Protein AF-A0A512B523-F1 (afdb_monomer)

Secondary structure (DSSP, 8-state):
---SSTTSHHHHHGGG----------EESS--EEETTTTEEEEEEE--TT--TT-EEEEEEEEEEE-TT-PPPPPPEEEEEEEEEPEE-SSTTEEEEEEE-----PPPSSTT-EEEEEEEEEEETTSS-EEEPBSS--

Sequence (138 aa):
MKTKILSLATLLITLLSVVNVSAQNIHFVGTPCYDAATNTVSGKVAGLGNNASGLTITITGQYGCDNPAGNKPPAWQNFTINNIPLANSGKSGQYTFSATLGSLQRPCPNSNWEVVFRSFVAKVATTNLSSPVSMTCP

Solvent-accessible surface area (backbone atoms only — not comparable to full-atom values): 8320 Å² total; per-residue (Å²): 143,87,84,83,77,78,73,64,64,69,66,61,64,71,71,68,72,74,73,80,75,72,82,56,64,64,42,66,60,70,72,27,27,33,40,81,93,75,38,29,39,34,39,36,39,30,34,47,47,96,60,61,85,93,49,25,35,31,40,37,30,32,40,36,37,47,43,92,84,70,57,88,54,67,80,70,41,78,51,74,49,69,75,35,57,63,40,80,65,88,46,92,26,30,28,30,38,65,44,67,61,68,89,82,72,70,84,46,98,48,90,81,34,46,82,42,76,44,78,36,34,41,28,41,53,101,55,90,52,65,44,58,42,33,80,68,65,134

Nearest PDB structures (foldseek):
  7f1w-assembly1_A  TM=3.406E-01  e=1.800E-01  Bos taurus
  8jrv-assembly1_A  TM=2.946E-01  e=3.500E-01  Homo sapiens
  5mhm-assembly2_B  TM=2.695E-01  e=3.133E-01  Homo sapiens
  4kty-assembly2_B  TM=2.702E-01  e=3.911E-01  Homo sapiens
  5mhn-assembly1_A  TM=2.759E-01  e=7.196E-01  Homo sapiens

Radius of gyration: 24.03 Å; Cα contacts (8 Å, |Δi|>4): 248; chains: 1; bounding box: 41×33×94 Å

pLDDT: mean 80.55, std 15.18, range [45.38, 96.38]

Mean predicted aligned error: 10.22 Å

Foldseek 3Di:
DPDDPPPPVVVVVVVPPPPPPLVQPKAWPDAWAQDPVQQKTKGKIFSQAQDPPPKFKKKKWWKFKDAPVPPDTPDIDIDIDPRFDWDDPVDGRMTMTMDHPPCPDDPGPDPNIDMDIGDIKMDIPPDPYIHHYDHDDD

Organism: NCBI:txid670289

Structure (mmCIF, N/CA/C/O backbone):
data_AF-A0A512B523-F1
#
_entry.id   AF-A0A512B523-F1
#
loop_
_atom_site.group_PDB
_atom_site.id
_atom_site.type_symbol
_atom_site.label_atom_id
_atom_site.label_alt_id
_atom_site.label_comp_id
_atom_site.label_asym_id
_atom_site.label_entity_id
_atom_site.label_seq_id
_atom_site.pdbx_PDB_ins_code
_atom_site.Cartn_x
_atom_site.Cartn_y
_atom_site.Cartn_z
_atom_site.occupancy
_atom_site.B_iso_or_equiv
_atom_site.auth_seq_id
_atom_site.auth_comp_id
_atom_site.auth_asym_id
_atom_site.auth_atom_id
_atom_site.pdbx_PDB_model_num
ATOM 1 N N . MET A 1 1 ? -12.980 18.566 70.106 1.00 45.38 1 MET A N 1
ATOM 2 C CA . MET A 1 1 ? -12.504 17.480 69.219 1.00 45.38 1 MET A CA 1
ATOM 3 C C . MET A 1 1 ? -13.484 17.302 68.055 1.00 45.38 1 MET A C 1
ATOM 5 O O . MET A 1 1 ? -14.395 16.499 68.162 1.00 45.38 1 MET A O 1
ATOM 9 N N . LYS A 1 2 ? -13.391 18.104 66.984 1.00 49.25 2 LYS A N 1
ATOM 10 C CA . LYS A 1 2 ? -14.332 18.063 65.842 1.00 49.25 2 LYS A CA 1
ATOM 11 C C . LYS A 1 2 ? -13.639 18.553 64.561 1.00 49.25 2 LYS A C 1
ATOM 13 O O . LYS A 1 2 ? -13.930 19.650 64.116 1.00 49.25 2 LYS A O 1
ATOM 18 N N . THR A 1 3 ? -12.685 17.800 64.003 1.00 51.59 3 THR A N 1
ATOM 19 C CA . THR A 1 3 ? -12.044 18.221 62.729 1.00 51.59 3 THR A CA 1
ATOM 20 C C . THR A 1 3 ? -11.295 17.131 61.947 1.00 51.59 3 THR A C 1
ATOM 22 O O . THR A 1 3 ? -10.486 17.459 61.091 1.00 51.59 3 THR A O 1
ATOM 25 N N . LYS A 1 4 ? -11.525 15.829 62.185 1.00 50.75 4 LYS A N 1
ATOM 26 C CA . LYS A 1 4 ? -10.709 14.767 61.545 1.00 50.75 4 LYS A CA 1
ATOM 27 C C . LYS A 1 4 ? -11.408 13.889 60.496 1.00 50.75 4 LYS A C 1
ATOM 29 O O . LYS A 1 4 ? -10.769 12.994 59.965 1.00 50.75 4 LYS A O 1
ATOM 34 N N . ILE A 1 5 ? -12.674 14.141 60.154 1.00 54.91 5 ILE A N 1
ATOM 35 C CA . ILE A 1 5 ? -13.450 13.238 59.272 1.00 54.91 5 ILE A CA 1
ATOM 36 C C . ILE A 1 5 ? -13.532 13.739 57.814 1.00 54.91 5 ILE A C 1
ATOM 38 O O . ILE A 1 5 ? -13.938 12.997 56.929 1.00 54.91 5 ILE A O 1
ATOM 42 N N . LEU A 1 6 ? -13.076 14.960 57.507 1.00 50.03 6 LEU A N 1
ATOM 43 C CA . LEU A 1 6 ? -13.208 15.511 56.148 1.00 50.03 6 LEU A CA 1
ATOM 44 C C . LEU A 1 6 ? -12.112 15.080 55.154 1.00 50.03 6 LEU A C 1
ATOM 46 O O . LEU A 1 6 ? -12.262 15.313 53.962 1.00 50.03 6 LEU A O 1
ATOM 50 N N . SER A 1 7 ? -11.022 14.452 55.610 1.00 53.22 7 SER A N 1
ATOM 51 C CA . SER A 1 7 ? -9.846 14.190 54.759 1.00 53.22 7 SER A CA 1
ATOM 52 C C . SER A 1 7 ? -9.849 12.826 54.057 1.00 53.22 7 SER A C 1
ATOM 54 O O . SER A 1 7 ? -8.957 12.566 53.254 1.00 53.22 7 SER A O 1
ATOM 56 N N . LEU A 1 8 ? -10.811 11.945 54.357 1.00 52.31 8 LEU A N 1
ATOM 57 C CA . LEU A 1 8 ? -10.850 10.589 53.793 1.00 52.31 8 LEU A CA 1
ATOM 58 C C . LEU A 1 8 ? -11.725 10.490 52.529 1.00 52.31 8 LEU A C 1
ATOM 60 O O . LEU A 1 8 ? -11.508 9.614 51.699 1.00 52.31 8 LEU A O 1
ATOM 64 N N . ALA A 1 9 ? -12.674 11.415 52.343 1.00 54.00 9 ALA A N 1
ATOM 65 C CA . ALA A 1 9 ? -13.586 11.413 51.195 1.00 54.00 9 ALA A CA 1
ATOM 66 C C . ALA A 1 9 ? -12.921 11.897 49.891 1.00 54.00 9 ALA A C 1
ATOM 68 O O . ALA A 1 9 ? -13.265 11.430 48.809 1.00 54.00 9 ALA A O 1
ATOM 69 N N . THR A 1 10 ? -11.930 12.788 49.976 1.00 53.72 10 THR A N 1
ATOM 70 C CA . THR A 1 10 ? -11.213 13.331 48.809 1.00 53.72 10 THR A CA 1
ATOM 71 C C . THR A 1 10 ? -10.210 12.355 48.196 1.00 53.72 10 THR A C 1
ATOM 73 O O . THR A 1 10 ? -9.910 12.474 47.012 1.00 53.72 10 THR A O 1
ATOM 76 N N . LEU A 1 11 ? -9.725 11.367 48.955 1.00 51.59 11 LEU A N 1
ATOM 77 C CA . LEU A 1 11 ? -8.770 10.375 48.451 1.00 51.59 11 LEU A CA 1
ATOM 78 C C . LEU A 1 11 ? -9.451 9.248 47.652 1.00 51.59 11 LEU A C 1
ATOM 80 O O . LEU A 1 11 ? -8.798 8.584 46.859 1.00 51.59 11 LEU A O 1
ATOM 84 N N . LEU A 1 12 ? -10.761 9.041 47.826 1.00 52.97 12 LEU A N 1
ATOM 85 C CA . LEU A 1 12 ? -11.498 7.967 47.150 1.00 52.97 12 LEU A CA 1
ATOM 86 C C . LEU A 1 12 ? -11.972 8.362 45.738 1.00 52.97 12 LEU A C 1
ATOM 88 O O . LEU A 1 12 ? -12.182 7.498 44.892 1.00 52.97 12 LEU A O 1
ATOM 92 N N . ILE A 1 13 ? -12.095 9.664 45.456 1.00 55.88 13 ILE A N 1
ATOM 93 C CA . ILE A 1 13 ? -12.582 10.183 44.164 1.00 55.88 13 ILE A CA 1
ATOM 94 C C . ILE A 1 13 ? -11.485 10.149 43.083 1.00 55.88 13 ILE A C 1
ATOM 96 O O . ILE A 1 13 ? -11.789 10.043 41.897 1.00 55.88 13 ILE A O 1
ATOM 100 N N . THR A 1 14 ? -10.204 10.151 43.462 1.00 54.97 14 THR A N 1
ATOM 101 C CA . THR A 1 14 ? -9.079 10.079 42.513 1.00 54.97 14 THR A CA 1
ATOM 102 C C . THR A 1 14 ? -8.757 8.663 42.024 1.00 54.97 14 THR A C 1
ATOM 104 O O . THR A 1 14 ? -7.993 8.533 41.073 1.00 54.97 14 THR A O 1
ATOM 107 N N . LEU A 1 15 ? -9.352 7.609 42.605 1.00 53.66 15 LEU A N 1
ATOM 108 C CA . LEU A 1 15 ? -9.163 6.218 42.155 1.00 53.66 15 LEU A CA 1
ATOM 109 C C . LEU A 1 15 ? -10.141 5.764 41.054 1.00 53.66 15 LEU A C 1
ATOM 111 O O . LEU A 1 15 ? -9.973 4.671 40.519 1.00 53.66 15 LEU A O 1
ATOM 115 N N . LEU A 1 16 ? -11.139 6.578 40.686 1.00 53.91 16 LEU A N 1
ATOM 116 C CA . LEU A 1 16 ? -12.096 6.253 39.615 1.00 53.91 16 LEU A CA 1
ATOM 117 C C . LEU A 1 16 ? -11.757 6.880 38.257 1.00 53.91 16 LEU A C 1
ATOM 119 O O . LEU A 1 16 ? -12.578 6.847 37.340 1.00 53.91 16 LEU A O 1
ATOM 123 N N . SER A 1 17 ? -10.539 7.388 38.067 1.00 51.94 17 SER A N 1
ATOM 124 C CA . SER A 1 17 ? -10.001 7.586 36.721 1.00 51.94 17 SER A CA 1
ATOM 125 C C . SER A 1 17 ? -9.686 6.217 36.116 1.00 51.94 17 SER A C 1
ATOM 127 O O . SER A 1 17 ? -8.540 5.779 36.043 1.00 51.94 17 SER A O 1
ATOM 129 N N . VAL A 1 18 ? -10.746 5.522 35.689 1.00 54.06 18 VAL A N 1
ATOM 130 C CA . VAL A 1 18 ? -10.671 4.340 34.834 1.00 54.06 18 VAL A CA 1
ATOM 131 C C . VAL A 1 18 ? -10.012 4.806 33.543 1.00 54.06 18 VAL A C 1
ATOM 133 O O . VAL A 1 18 ? -10.656 5.288 32.609 1.00 54.06 18 VAL A O 1
ATOM 136 N N . VAL A 1 19 ? -8.685 4.745 33.515 1.00 53.34 19 VAL A N 1
ATOM 137 C CA . VAL A 1 19 ? -7.937 4.807 32.276 1.00 53.34 19 VAL A CA 1
ATOM 138 C C . VAL A 1 19 ? -8.416 3.597 31.491 1.00 53.34 19 VAL A C 1
ATOM 140 O O . VAL A 1 19 ? -8.076 2.459 31.799 1.00 53.34 19 VAL A O 1
ATOM 143 N N . ASN A 1 20 ? -9.292 3.830 30.515 1.00 46.75 20 ASN A N 1
ATOM 144 C CA . ASN A 1 20 ? -9.636 2.834 29.514 1.00 46.75 20 ASN A CA 1
ATOM 145 C C . ASN A 1 20 ? -8.383 2.615 28.661 1.00 46.75 20 ASN A C 1
ATOM 147 O O . ASN A 1 20 ? -8.301 3.064 27.518 1.00 46.75 20 ASN A O 1
ATOM 151 N N . VAL A 1 21 ? -7.376 1.953 29.237 1.00 49.59 21 VAL A N 1
ATOM 152 C CA . VAL A 1 21 ? -6.243 1.393 28.513 1.00 49.59 21 VAL A CA 1
ATOM 153 C C . VAL A 1 21 ? -6.821 0.214 27.754 1.00 49.59 21 VAL A C 1
ATOM 155 O O . VAL A 1 21 ? -6.769 -0.939 28.171 1.00 49.59 21 VAL A O 1
ATOM 158 N N . SER A 1 22 ? -7.466 0.534 26.639 1.00 57.38 22 SER A N 1
A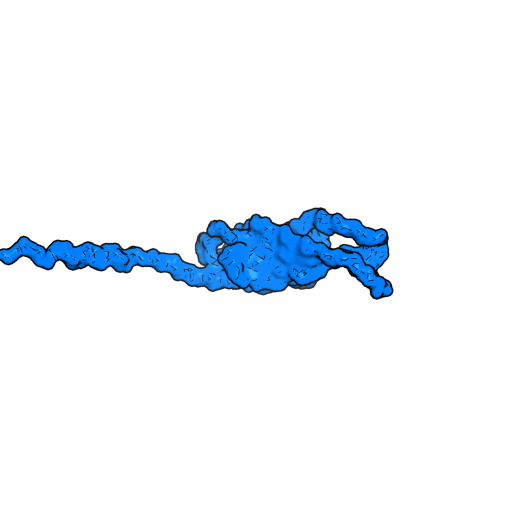TOM 159 C CA . SER A 1 22 ? -7.794 -0.451 25.630 1.00 57.38 22 SER A CA 1
ATOM 160 C C . SER A 1 22 ? -6.447 -0.905 25.090 1.00 57.38 22 SER A C 1
ATOM 162 O O . SER A 1 22 ? -5.835 -0.195 24.294 1.00 57.38 22 SER A O 1
ATOM 164 N N . ALA A 1 23 ? -5.937 -2.037 25.571 1.00 54.31 23 ALA A N 1
ATOM 165 C CA . ALA A 1 23 ? -4.790 -2.690 24.962 1.00 54.31 23 ALA A CA 1
ATOM 166 C C . ALA A 1 23 ? -5.234 -3.183 23.576 1.00 54.31 23 ALA A C 1
ATOM 168 O O . ALA A 1 23 ? -5.678 -4.317 23.406 1.00 54.31 23 ALA A O 1
ATOM 169 N N . GLN A 1 24 ? -5.216 -2.278 22.596 1.00 71.38 24 GLN A N 1
ATOM 170 C CA . GLN A 1 24 ? -5.499 -2.586 21.204 1.00 71.38 24 GLN A CA 1
ATOM 171 C C . GLN A 1 24 ? -4.382 -3.513 20.716 1.00 71.38 24 GLN A C 1
ATOM 173 O O . GLN A 1 24 ? -3.246 -3.082 20.528 1.00 71.38 24 GLN A O 1
ATOM 178 N N . ASN A 1 25 ? -4.680 -4.804 20.559 1.00 86.50 25 ASN A N 1
ATOM 179 C CA . ASN A 1 25 ? -3.752 -5.766 19.962 1.00 86.50 25 ASN A CA 1
ATOM 180 C C . ASN A 1 25 ? -3.820 -5.643 18.435 1.00 86.50 25 ASN A C 1
ATOM 182 O O . ASN A 1 25 ? -4.349 -6.519 17.743 1.00 86.50 25 ASN A O 1
ATOM 186 N N . ILE A 1 26 ? -3.375 -4.489 17.936 1.00 90.31 26 ILE A N 1
ATOM 187 C CA . ILE A 1 26 ? -3.442 -4.153 16.519 1.00 90.31 26 ILE A CA 1
ATOM 188 C C . ILE A 1 26 ? -2.532 -5.113 15.750 1.00 90.31 26 ILE A C 1
ATOM 190 O O . ILE A 1 26 ? -1.347 -5.234 16.058 1.00 90.31 26 ILE A O 1
ATOM 194 N N . HIS A 1 27 ? -3.074 -5.771 14.732 1.00 93.31 27 HIS A N 1
ATOM 195 C CA . HIS A 1 27 ? -2.316 -6.646 13.840 1.00 93.31 27 HIS A CA 1
ATOM 196 C C . HIS A 1 27 ? -2.920 -6.649 12.435 1.00 93.31 27 HIS A C 1
ATOM 198 O O . HIS A 1 27 ? -4.108 -6.384 12.247 1.00 93.31 27 HIS A O 1
ATOM 204 N N . PHE A 1 28 ? -2.102 -6.970 11.434 1.00 94.88 28 PHE A N 1
ATOM 205 C CA . PHE A 1 28 ? -2.601 -7.233 10.088 1.00 94.88 28 PHE A CA 1
ATOM 206 C C . PHE A 1 28 ? -3.288 -8.602 10.042 1.00 94.88 28 PHE A C 1
ATOM 208 O O . PHE A 1 28 ? -2.780 -9.582 10.588 1.00 94.88 28 PHE A O 1
ATOM 215 N N . VAL A 1 29 ? -4.447 -8.673 9.388 1.00 94.56 29 VAL A N 1
ATOM 216 C CA . VAL A 1 29 ? -5.135 -9.939 9.118 1.00 94.56 29 VAL A CA 1
ATOM 217 C C . VAL A 1 29 ? -4.650 -10.450 7.771 1.00 94.56 29 VAL A C 1
ATOM 219 O O . VAL A 1 29 ? -5.098 -9.980 6.725 1.00 94.56 29 VAL A O 1
ATOM 222 N N . GLY A 1 30 ? -3.726 -11.407 7.818 1.00 93.94 30 GLY A N 1
ATOM 223 C CA . GLY A 1 30 ? -3.004 -11.869 6.637 1.00 93.94 30 GLY A CA 1
ATOM 224 C C . GLY A 1 30 ? -2.001 -10.834 6.121 1.00 93.94 30 GLY A C 1
ATOM 225 O O . GLY A 1 30 ? -1.690 -9.843 6.787 1.00 93.94 30 GLY A O 1
ATOM 226 N N . THR A 1 31 ? -1.491 -11.083 4.920 1.00 95.25 31 THR A N 1
ATOM 227 C CA . THR A 1 31 ? -0.530 -10.203 4.252 1.00 95.25 31 THR A CA 1
ATOM 228 C C . THR A 1 31 ? -1.288 -9.241 3.333 1.00 95.25 31 THR A C 1
ATOM 230 O O . THR A 1 31 ? -2.064 -9.712 2.500 1.00 95.25 31 THR A O 1
ATOM 233 N N . PRO A 1 32 ? -1.101 -7.913 3.457 1.00 96.38 32 PRO A N 1
ATOM 234 C CA . PRO A 1 32 ? -1.582 -6.958 2.463 1.00 96.38 32 PRO A CA 1
ATOM 235 C C . PRO A 1 32 ? -1.150 -7.355 1.054 1.00 96.38 32 PRO A C 1
ATOM 237 O O . PRO A 1 32 ? -0.076 -7.932 0.882 1.00 96.38 32 PRO A O 1
ATOM 240 N N . CYS A 1 33 ? -1.945 -7.018 0.048 1.00 95.19 33 CYS A N 1
ATOM 241 C CA . CYS A 1 33 ? -1.674 -7.413 -1.320 1.00 95.19 33 CYS A CA 1
ATOM 242 C C . CYS A 1 33 ? -1.631 -6.245 -2.296 1.00 95.19 33 CYS A C 1
ATOM 244 O O . CYS A 1 33 ? -2.447 -5.332 -2.196 1.00 95.19 33 CYS A O 1
ATOM 246 N N . TYR A 1 34 ? -0.697 -6.312 -3.242 1.00 93.06 34 TYR A N 1
ATOM 247 C CA . TYR A 1 34 ? -0.639 -5.485 -4.434 1.00 93.06 34 TYR A CA 1
ATOM 248 C C . TYR A 1 34 ? -1.226 -6.237 -5.634 1.00 93.06 34 TYR A C 1
ATOM 250 O O . TYR A 1 34 ? -0.708 -7.278 -6.034 1.00 93.06 34 TYR A O 1
ATOM 258 N N . ASP A 1 35 ? -2.285 -5.683 -6.215 1.00 91.31 35 ASP A N 1
ATOM 259 C CA . ASP A 1 35 ? -2.894 -6.143 -7.457 1.00 91.31 35 ASP A CA 1
ATOM 260 C C . ASP A 1 35 ? -2.389 -5.288 -8.628 1.00 91.31 35 ASP A C 1
ATOM 262 O O . ASP A 1 35 ? -2.726 -4.107 -8.755 1.00 91.31 35 ASP A O 1
ATOM 266 N N . ALA A 1 36 ? -1.587 -5.904 -9.499 1.00 85.19 36 ALA A N 1
ATOM 267 C CA . ALA A 1 36 ? -1.015 -5.259 -10.676 1.00 85.19 36 ALA A CA 1
ATOM 268 C C . ALA A 1 36 ? -2.062 -4.914 -11.751 1.00 85.19 36 ALA A C 1
ATOM 270 O O . ALA A 1 36 ? -1.848 -3.969 -12.510 1.00 85.19 36 ALA A O 1
ATOM 271 N N . ALA A 1 37 ? -3.195 -5.626 -11.815 1.00 86.44 37 ALA A N 1
ATOM 272 C CA . ALA A 1 37 ? -4.237 -5.365 -12.811 1.00 86.44 37 ALA A CA 1
ATOM 273 C C . ALA A 1 37 ? -4.980 -4.053 -12.522 1.00 86.44 37 ALA A C 1
ATOM 275 O O . ALA A 1 37 ? -5.337 -3.315 -13.440 1.00 86.44 37 ALA A O 1
ATOM 276 N N . THR A 1 38 ? -5.188 -3.750 -11.240 1.00 88.75 38 THR A N 1
ATOM 277 C CA . THR A 1 38 ? -5.856 -2.520 -10.787 1.00 88.75 38 THR A CA 1
ATOM 278 C C . THR A 1 38 ? -4.883 -1.456 -10.272 1.00 88.75 38 THR A C 1
ATOM 280 O O . THR A 1 38 ? -5.287 -0.326 -9.994 1.00 88.75 38 THR A O 1
ATOM 283 N N . ASN A 1 39 ? -3.598 -1.801 -10.159 1.00 88.38 39 ASN A N 1
ATOM 284 C CA . ASN A 1 39 ? -2.552 -1.004 -9.524 1.00 88.38 39 ASN A CA 1
ATOM 285 C C . ASN A 1 39 ? -2.925 -0.579 -8.091 1.00 88.38 39 ASN A C 1
ATOM 287 O O . ASN A 1 39 ? -2.676 0.556 -7.668 1.00 88.38 39 ASN A O 1
ATOM 291 N N . THR A 1 40 ? -3.566 -1.480 -7.344 1.00 92.12 40 THR A N 1
ATOM 292 C CA . THR A 1 40 ? -4.049 -1.207 -5.987 1.00 92.12 40 THR A CA 1
ATOM 293 C C . THR A 1 40 ? -3.305 -2.021 -4.947 1.00 92.12 40 THR A C 1
ATOM 295 O O . THR A 1 40 ? -2.947 -3.171 -5.166 1.00 92.12 40 THR A O 1
ATOM 298 N N . VAL A 1 41 ? -3.078 -1.419 -3.784 1.00 94.44 41 VAL A N 1
ATOM 299 C CA . VAL A 1 41 ? -2.640 -2.121 -2.582 1.00 94.44 41 VAL A CA 1
ATOM 300 C C . VAL A 1 41 ? -3.793 -2.151 -1.602 1.00 94.44 41 VAL A C 1
ATOM 302 O O . VAL A 1 41 ? -4.309 -1.103 -1.216 1.00 94.44 41 VAL A O 1
ATOM 305 N N . SER A 1 42 ? -4.167 -3.341 -1.160 1.00 96.38 42 SER A N 1
ATOM 306 C CA . SER A 1 42 ? -5.252 -3.542 -0.211 1.00 96.38 42 SER A CA 1
ATOM 307 C C . SER A 1 42 ? -4.833 -4.441 0.943 1.00 96.38 42 SER A C 1
ATOM 309 O O . SER A 1 42 ? -3.848 -5.174 0.880 1.00 96.38 42 SER A O 1
ATOM 311 N N . GLY A 1 43 ? -5.568 -4.373 2.043 1.00 96.12 43 GLY A N 1
ATOM 312 C CA . GLY A 1 43 ? -5.311 -5.235 3.184 1.00 96.12 43 GLY A CA 1
ATOM 313 C C . GLY A 1 43 ? -6.318 -5.037 4.298 1.00 96.12 43 GLY A C 1
ATOM 314 O O . GLY A 1 43 ? -7.298 -4.297 4.171 1.00 96.12 43 GLY A O 1
ATOM 315 N N . LYS A 1 44 ? -6.075 -5.731 5.408 1.00 95.94 44 LYS A N 1
ATOM 316 C CA . LYS A 1 44 ? -6.963 -5.739 6.566 1.00 95.94 44 LYS A CA 1
ATOM 317 C C . LYS A 1 44 ? -6.167 -5.642 7.857 1.00 95.94 44 LYS A C 1
ATOM 319 O O . LYS A 1 44 ? -5.116 -6.262 7.995 1.00 95.94 44 LYS A O 1
ATOM 324 N N . VAL A 1 45 ? -6.694 -4.877 8.802 1.00 94.31 45 VAL A N 1
ATOM 325 C CA . VAL A 1 45 ? -6.152 -4.686 10.147 1.00 94.31 45 VAL A CA 1
ATOM 326 C C . VAL A 1 45 ? -7.242 -5.024 11.158 1.00 94.31 45 VAL A C 1
ATOM 328 O O . VAL A 1 45 ? -8.407 -4.669 10.971 1.00 94.31 45 VAL A O 1
ATOM 331 N N . ALA A 1 46 ? -6.873 -5.723 12.223 1.00 92.75 46 ALA A N 1
ATOM 332 C CA . ALA A 1 46 ? -7.748 -6.075 13.332 1.00 92.75 46 ALA A CA 1
ATOM 333 C C . ALA A 1 46 ? -7.153 -5.618 14.666 1.00 92.75 46 ALA A C 1
ATOM 335 O O . ALA A 1 46 ? -6.006 -5.184 14.728 1.00 92.75 46 ALA A O 1
ATOM 336 N N . GLY A 1 47 ? -7.946 -5.710 15.736 1.00 89.31 47 GLY A N 1
ATOM 337 C CA . GLY A 1 47 ? -7.515 -5.357 17.092 1.00 89.31 47 GLY A CA 1
ATOM 338 C C . GLY A 1 47 ? -7.594 -3.865 17.415 1.00 89.31 47 GLY A C 1
ATOM 339 O O . GLY A 1 47 ? -7.095 -3.442 18.450 1.00 89.31 47 GLY A O 1
ATOM 340 N N . LEU A 1 48 ? -8.266 -3.086 16.562 1.00 85.38 48 LEU A N 1
ATOM 341 C CA . LEU A 1 48 ? -8.463 -1.634 16.690 1.00 85.38 48 LEU A CA 1
ATOM 342 C C . LEU A 1 48 ? -9.592 -1.259 17.676 1.00 85.38 48 LEU A C 1
ATOM 344 O O . LEU A 1 48 ? -9.860 -0.087 17.925 1.00 85.38 48 LEU A O 1
ATOM 348 N N . GLY A 1 49 ? -10.291 -2.255 18.233 1.00 82.69 49 GLY A N 1
ATOM 349 C CA . GLY A 1 49 ? -11.466 -2.043 19.080 1.00 82.69 49 GLY A CA 1
ATOM 350 C C . GLY A 1 49 ? -12.609 -1.326 18.347 1.00 82.69 49 GLY A C 1
ATOM 351 O O . GLY A 1 49 ? -12.745 -1.401 17.126 1.00 82.69 49 GLY A O 1
ATOM 352 N N . ASN A 1 50 ? -13.447 -0.609 19.096 1.00 73.88 50 ASN A N 1
ATOM 353 C CA . ASN A 1 50 ? -14.634 0.054 18.541 1.00 73.88 50 ASN A CA 1
ATOM 354 C C . ASN A 1 50 ? -14.334 1.412 17.886 1.00 73.88 50 ASN A C 1
ATOM 356 O O . ASN A 1 50 ? -15.254 2.043 17.373 1.00 73.88 50 ASN A O 1
ATOM 360 N N . ASN A 1 51 ? -13.082 1.882 17.908 1.00 71.50 51 ASN A N 1
ATOM 361 C CA . ASN A 1 51 ? -12.741 3.203 17.395 1.00 71.50 51 ASN A CA 1
ATOM 362 C C . ASN A 1 51 ? -11.390 3.203 16.666 1.00 71.50 51 ASN A C 1
ATOM 364 O O . ASN A 1 51 ? -10.340 3.213 17.299 1.00 71.50 51 ASN A O 1
ATOM 368 N N . ALA A 1 52 ? -11.435 3.238 15.332 1.00 75.62 52 ALA A N 1
ATOM 369 C CA . ALA A 1 52 ? -10.259 3.446 14.483 1.00 75.62 52 ALA A CA 1
ATOM 370 C C . ALA A 1 52 ? -9.996 4.931 14.159 1.00 75.62 52 ALA A C 1
ATOM 372 O O . ALA A 1 52 ? -9.161 5.231 13.305 1.00 75.62 52 ALA A O 1
ATOM 373 N N . SER A 1 53 ? -10.708 5.871 14.797 1.00 72.69 53 SER A N 1
ATOM 374 C CA . SER A 1 53 ? -10.555 7.303 14.515 1.00 72.69 53 SER A CA 1
ATOM 375 C C . SER A 1 53 ? -9.114 7.748 14.748 1.00 72.69 53 SER A C 1
ATOM 377 O O . SER A 1 53 ? -8.563 7.560 15.829 1.00 72.69 53 SER A O 1
ATOM 379 N N . GLY A 1 54 ? -8.516 8.352 13.721 1.00 77.88 54 GLY A N 1
ATOM 380 C CA . GLY A 1 54 ? -7.137 8.844 13.751 1.00 77.88 54 GLY A CA 1
ATOM 381 C C . GLY A 1 54 ? -6.079 7.839 13.288 1.00 77.88 54 GLY A C 1
ATOM 382 O O . GLY A 1 54 ? -4.924 8.230 13.140 1.00 77.88 54 GLY A O 1
ATOM 383 N N . LEU A 1 55 ? -6.445 6.583 13.005 1.00 88.12 55 LEU A N 1
ATOM 384 C CA . LEU A 1 55 ? -5.524 5.600 12.437 1.00 88.12 55 LEU A CA 1
ATOM 385 C C . LEU A 1 55 ? -5.654 5.543 10.915 1.00 88.12 55 LEU A C 1
ATOM 387 O O . LEU A 1 55 ? -6.745 5.457 10.353 1.00 88.12 55 LEU A O 1
ATOM 391 N N . THR A 1 56 ? -4.506 5.578 10.250 1.00 94.69 56 THR A N 1
ATOM 392 C CA . THR A 1 56 ? -4.376 5.486 8.796 1.00 94.69 56 THR A CA 1
ATOM 393 C C . THR A 1 56 ? -3.286 4.488 8.436 1.00 94.69 56 THR A C 1
ATOM 395 O O . THR A 1 56 ? -2.498 4.067 9.288 1.00 94.69 56 THR A O 1
ATOM 398 N N . ILE A 1 57 ? -3.240 4.087 7.170 1.00 96.19 57 ILE A N 1
ATOM 399 C CA . ILE A 1 57 ? -2.139 3.301 6.625 1.00 96.19 57 ILE A CA 1
ATOM 400 C C . ILE A 1 57 ? -1.189 4.223 5.864 1.00 96.19 57 ILE A C 1
ATOM 402 O O . ILE A 1 57 ? -1.606 5.115 5.121 1.00 96.19 57 ILE A O 1
ATOM 406 N N . THR A 1 58 ? 0.101 3.976 6.044 1.00 95.88 58 THR A N 1
ATOM 407 C CA . THR A 1 58 ? 1.155 4.462 5.162 1.00 95.88 58 THR A CA 1
ATOM 408 C C . THR A 1 58 ? 1.699 3.277 4.378 1.00 95.88 58 THR A C 1
ATOM 410 O O . THR A 1 58 ? 2.068 2.263 4.969 1.00 95.88 58 THR A O 1
ATOM 413 N N . ILE A 1 59 ? 1.770 3.402 3.056 1.00 95.00 59 ILE A N 1
ATOM 414 C CA . ILE A 1 59 ? 2.450 2.439 2.190 1.00 95.00 59 ILE A CA 1
ATOM 415 C C . ILE A 1 59 ? 3.746 3.070 1.717 1.00 95.00 59 ILE A C 1
ATOM 417 O O . ILE A 1 59 ? 3.743 4.178 1.188 1.00 95.00 59 ILE A O 1
ATOM 421 N N . THR A 1 60 ? 4.846 2.350 1.875 1.00 94.88 60 THR A N 1
ATOM 422 C CA . THR A 1 60 ? 6.144 2.723 1.312 1.00 94.88 60 THR A CA 1
ATOM 423 C C . THR A 1 60 ? 6.661 1.614 0.427 1.00 94.88 60 THR A C 1
ATOM 425 O O . THR A 1 60 ? 6.383 0.442 0.677 1.00 94.88 60 THR A O 1
ATOM 428 N N . GLY A 1 61 ? 7.490 1.964 -0.541 1.00 92.94 61 GLY A N 1
ATOM 429 C CA . GLY A 1 61 ? 8.224 0.974 -1.305 1.00 92.94 61 GLY A CA 1
ATOM 430 C C . GLY A 1 61 ? 9.172 1.618 -2.291 1.00 92.94 61 GLY A C 1
ATOM 431 O O . GLY A 1 61 ? 9.443 2.821 -2.240 1.00 92.94 61 GLY A O 1
ATOM 432 N N . GLN A 1 62 ? 9.666 0.791 -3.201 1.00 90.62 62 GLN A N 1
ATOM 433 C CA . GLN A 1 62 ? 10.514 1.218 -4.296 1.00 90.62 62 GLN A CA 1
ATOM 434 C C . GLN A 1 62 ? 9.901 0.791 -5.619 1.00 90.62 62 GLN A C 1
ATOM 436 O O . GLN A 1 62 ? 9.290 -0.273 -5.722 1.00 90.62 62 GLN A O 1
ATOM 441 N N . TYR A 1 63 ? 10.093 1.614 -6.637 1.00 87.88 63 TYR A N 1
ATOM 442 C CA . TYR A 1 63 ? 9.725 1.296 -8.003 1.00 87.88 63 TYR A CA 1
ATOM 443 C C . TYR A 1 63 ? 10.879 1.618 -8.946 1.00 87.88 63 TYR A C 1
ATOM 445 O O . TYR A 1 63 ? 11.708 2.503 -8.698 1.00 87.88 63 TYR A O 1
ATOM 453 N N . GLY A 1 64 ? 10.978 0.842 -10.009 1.00 86.62 64 GLY A N 1
ATOM 454 C CA . GLY A 1 64 ? 12.082 0.898 -10.947 1.00 86.62 64 GLY A CA 1
ATOM 455 C C . GLY A 1 64 ? 11.696 0.267 -12.269 1.00 86.62 64 GLY A C 1
ATOM 456 O O . GLY A 1 64 ? 10.533 -0.037 -12.504 1.00 86.62 64 GLY A O 1
ATOM 457 N N . CYS A 1 65 ? 12.688 0.091 -13.132 1.00 85.56 65 CYS A N 1
ATOM 458 C CA . CYS A 1 65 ? 12.518 -0.631 -14.381 1.00 85.56 65 CYS A CA 1
ATOM 459 C C . CYS A 1 65 ? 13.429 -1.842 -14.345 1.00 85.56 65 CYS A C 1
ATOM 461 O O . CYS A 1 65 ? 14.610 -1.675 -14.025 1.00 85.56 65 CYS A O 1
ATOM 463 N N . ASP A 1 66 ? 12.896 -3.011 -14.669 1.00 83.25 66 ASP A N 1
ATOM 464 C CA . ASP A 1 66 ? 13.695 -4.215 -14.852 1.00 83.25 66 ASP A CA 1
ATOM 465 C C . ASP A 1 66 ? 13.997 -4.415 -16.333 1.00 83.25 66 ASP A C 1
ATOM 467 O O . ASP A 1 66 ? 13.193 -4.055 -17.198 1.00 83.25 66 ASP A O 1
ATOM 471 N N . ASN A 1 67 ? 15.170 -4.973 -16.616 1.00 79.19 67 ASN A N 1
ATOM 472 C CA . ASN A 1 67 ? 15.549 -5.384 -17.959 1.00 79.19 67 ASN A CA 1
ATOM 473 C C . ASN A 1 67 ? 15.783 -6.897 -17.964 1.00 79.19 67 ASN A C 1
ATOM 475 O O . ASN A 1 67 ? 16.769 -7.345 -17.369 1.00 79.19 67 ASN A O 1
ATOM 479 N N . PRO A 1 68 ? 14.973 -7.679 -18.693 1.00 69.31 68 PRO A N 1
ATOM 480 C CA . PRO A 1 68 ? 15.158 -9.125 -18.772 1.00 69.31 68 PRO A CA 1
ATOM 481 C C . PRO A 1 68 ? 16.511 -9.532 -19.385 1.00 69.31 68 PRO A C 1
ATOM 483 O O . PRO A 1 68 ? 16.976 -10.643 -19.152 1.00 69.31 68 PRO A O 1
ATOM 486 N N . ALA A 1 69 ? 17.187 -8.637 -20.116 1.00 74.69 69 ALA A N 1
ATOM 487 C CA . ALA A 1 69 ? 18.496 -8.889 -20.724 1.00 74.69 69 ALA A CA 1
ATOM 488 C C . ALA A 1 69 ? 19.705 -8.605 -19.800 1.00 74.69 69 ALA A C 1
ATOM 490 O O . ALA A 1 69 ? 20.839 -8.581 -20.273 1.00 74.69 69 ALA A O 1
ATOM 491 N N . GLY A 1 70 ? 19.500 -8.349 -18.501 1.00 65.19 70 GLY A N 1
ATOM 492 C CA . GLY A 1 70 ? 20.591 -8.273 -17.517 1.00 65.19 70 GLY A CA 1
ATOM 493 C C . GLY A 1 70 ? 21.442 -6.993 -17.536 1.00 65.19 70 GLY A C 1
ATOM 494 O O . GLY A 1 70 ? 22.438 -6.916 -16.816 1.00 65.19 70 GLY A O 1
ATOM 495 N N . ASN A 1 71 ? 21.070 -5.960 -18.308 1.00 70.25 71 ASN A N 1
ATOM 496 C CA . ASN A 1 71 ? 21.749 -4.659 -18.210 1.00 70.25 71 ASN A CA 1
ATOM 497 C C . ASN A 1 71 ? 21.428 -3.972 -16.878 1.00 70.25 71 ASN A C 1
ATOM 499 O O . ASN A 1 71 ? 20.321 -4.097 -16.357 1.00 70.25 71 ASN A O 1
ATOM 503 N N . LYS A 1 72 ? 22.378 -3.177 -16.370 1.00 67.75 72 LYS A N 1
ATOM 504 C CA . LYS A 1 72 ? 22.220 -2.413 -15.126 1.00 67.75 72 LYS A CA 1
ATOM 505 C C . LYS A 1 72 ? 20.970 -1.520 -15.196 1.00 67.75 72 LYS A C 1
ATOM 507 O O . LYS A 1 72 ? 20.940 -0.607 -16.026 1.00 67.75 72 LYS A O 1
ATOM 512 N N . PRO A 1 73 ? 19.963 -1.733 -14.332 1.00 70.62 73 PRO A N 1
ATOM 513 C CA . PRO A 1 73 ? 18.766 -0.919 -14.365 1.00 70.62 73 PRO A CA 1
ATOM 514 C C . PRO A 1 73 ? 19.025 0.508 -13.863 1.00 70.62 73 PRO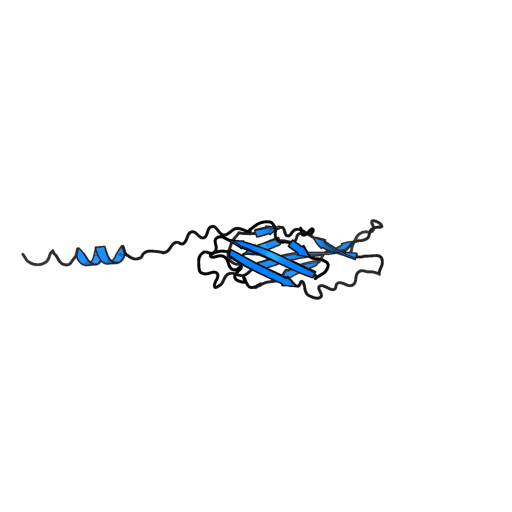 A C 1
ATOM 516 O O . PRO A 1 73 ? 19.935 0.718 -13.051 1.00 70.62 73 PRO A O 1
ATOM 519 N N . PRO A 1 74 ? 18.239 1.508 -14.312 1.00 74.12 74 PRO A N 1
ATOM 520 C CA . PRO A 1 74 ? 18.301 2.847 -13.747 1.00 74.12 74 PRO A CA 1
ATOM 521 C C . PRO A 1 74 ? 17.982 2.809 -12.251 1.00 74.12 74 PRO A C 1
ATOM 523 O O . PRO A 1 74 ? 17.226 1.949 -11.795 1.00 74.12 74 PRO A O 1
ATOM 526 N N . ALA A 1 75 ? 18.514 3.777 -11.501 1.00 81.88 75 ALA A N 1
ATOM 527 C CA . ALA A 1 75 ? 18.372 3.849 -10.048 1.00 81.88 75 ALA A CA 1
ATOM 528 C C . ALA A 1 75 ? 16.909 3.728 -9.599 1.00 81.88 75 ALA A C 1
ATOM 530 O O . ALA A 1 75 ? 16.029 4.355 -10.179 1.00 81.88 75 ALA A O 1
ATOM 531 N N . TRP A 1 76 ? 16.645 2.930 -8.571 1.00 85.44 76 TRP A N 1
ATOM 532 C CA . TRP A 1 76 ? 15.306 2.761 -8.008 1.00 85.44 76 TRP A CA 1
ATOM 533 C C . TRP A 1 76 ? 14.818 4.054 -7.356 1.00 85.44 76 TRP A C 1
ATOM 535 O O . TRP A 1 76 ? 15.613 4.813 -6.799 1.00 85.44 76 TRP A O 1
ATOM 545 N N . GLN A 1 77 ? 13.514 4.305 -7.422 1.00 87.00 77 GLN A N 1
ATOM 546 C CA . GLN A 1 77 ? 12.881 5.444 -6.770 1.00 87.00 77 GLN A CA 1
ATOM 547 C C . GLN A 1 77 ? 12.041 4.970 -5.595 1.00 87.00 77 GLN A C 1
ATOM 549 O O . GLN A 1 77 ? 11.320 3.982 -5.697 1.00 87.00 77 GLN A O 1
ATOM 554 N N . ASN A 1 78 ? 12.123 5.689 -4.482 1.00 90.50 78 ASN A N 1
ATOM 555 C CA . ASN A 1 78 ? 11.262 5.446 -3.334 1.00 90.50 78 ASN A CA 1
ATOM 556 C C . ASN A 1 78 ? 9.917 6.142 -3.555 1.00 90.50 78 ASN A C 1
ATOM 558 O O . ASN A 1 78 ? 9.868 7.230 -4.132 1.00 90.50 78 ASN A O 1
ATOM 562 N N . PHE A 1 79 ? 8.841 5.554 -3.050 1.00 90.44 79 PHE A N 1
ATOM 563 C CA . PHE A 1 79 ? 7.543 6.212 -2.976 1.00 90.44 79 PHE A CA 1
ATOM 564 C C . PHE A 1 79 ? 6.920 6.000 -1.597 1.00 90.44 79 PHE A C 1
ATOM 566 O O . PHE A 1 79 ? 7.213 5.023 -0.901 1.00 90.44 79 PHE A O 1
ATOM 573 N N . THR A 1 80 ? 6.030 6.923 -1.241 1.00 93.06 80 THR A N 1
ATOM 574 C CA . THR A 1 80 ? 5.254 6.885 -0.006 1.00 93.06 80 THR A CA 1
ATOM 575 C C . THR A 1 80 ? 3.841 7.373 -0.291 1.00 93.06 80 THR A C 1
ATOM 577 O O . THR A 1 80 ? 3.661 8.467 -0.823 1.00 93.06 80 THR A O 1
ATOM 580 N N . ILE A 1 81 ? 2.843 6.590 0.103 1.00 92.56 81 ILE A N 1
ATOM 581 C CA . ILE A 1 81 ? 1.432 6.979 0.120 1.00 92.56 81 ILE A CA 1
ATOM 582 C C . ILE A 1 81 ? 1.012 7.050 1.581 1.00 92.56 81 ILE A C 1
ATOM 584 O O . ILE A 1 81 ? 1.062 6.050 2.292 1.00 92.56 81 ILE A O 1
ATOM 588 N N . ASN A 1 82 ? 0.635 8.239 2.038 1.00 93.75 82 ASN A N 1
ATOM 589 C CA . ASN A 1 82 ? 0.252 8.492 3.424 1.00 93.75 82 ASN A CA 1
ATOM 590 C C . ASN A 1 82 ? -1.261 8.620 3.569 1.00 93.75 82 ASN A C 1
ATOM 592 O O . ASN A 1 82 ? -1.966 8.878 2.596 1.00 93.75 82 ASN A O 1
ATOM 596 N N . ASN A 1 83 ? -1.728 8.548 4.815 1.00 94.00 83 ASN A N 1
ATOM 597 C CA . ASN A 1 83 ? -3.101 8.875 5.197 1.00 94.00 83 ASN A CA 1
ATOM 598 C C . ASN A 1 83 ? -4.162 8.033 4.476 1.00 94.00 83 ASN A C 1
ATOM 600 O O . ASN A 1 83 ? -5.262 8.514 4.212 1.00 94.00 83 ASN A O 1
ATOM 604 N N . ILE A 1 84 ? -3.849 6.772 4.175 1.00 94.94 84 ILE A N 1
ATOM 605 C CA . ILE A 1 84 ? -4.812 5.856 3.569 1.00 94.94 84 ILE A CA 1
ATOM 606 C C . ILE A 1 84 ? -5.869 5.527 4.630 1.00 94.94 84 ILE A C 1
ATOM 608 O O . ILE A 1 84 ? -5.511 5.046 5.713 1.00 94.94 84 ILE A O 1
ATOM 612 N N . PRO A 1 85 ? -7.156 5.795 4.359 1.00 93.69 85 PRO A N 1
ATOM 613 C CA . PRO A 1 85 ? -8.202 5.615 5.348 1.00 93.69 85 PRO A CA 1
ATOM 614 C C . PRO A 1 85 ? -8.469 4.133 5.619 1.00 93.69 85 PRO A C 1
ATOM 616 O O . PRO A 1 85 ? -8.380 3.279 4.735 1.00 93.69 85 PRO A O 1
ATOM 619 N N . LEU A 1 86 ? -8.851 3.851 6.862 1.00 92.94 86 LEU A N 1
ATOM 620 C CA . LEU A 1 86 ? -9.394 2.565 7.275 1.00 92.94 86 LEU A CA 1
ATOM 621 C C . LEU A 1 86 ? -10.918 2.584 7.109 1.00 92.94 86 LEU A C 1
ATOM 623 O O . LEU A 1 86 ? -11.606 3.436 7.668 1.00 92.94 86 LEU A O 1
ATOM 627 N N . ALA A 1 87 ? -11.449 1.626 6.358 1.00 92.00 87 ALA A N 1
ATOM 628 C CA . ALA A 1 87 ? -12.878 1.403 6.176 1.00 92.00 87 ALA A CA 1
ATOM 629 C C . ALA A 1 87 ? -13.348 0.235 7.050 1.00 92.00 87 ALA A C 1
ATOM 631 O O . ALA A 1 87 ? -12.626 -0.743 7.230 1.00 92.00 87 ALA A O 1
ATOM 632 N N . ASN A 1 88 ? -14.561 0.313 7.599 1.00 86.88 88 ASN A N 1
ATOM 633 C CA . ASN A 1 88 ? -15.122 -0.782 8.389 1.00 86.88 88 ASN A CA 1
ATOM 634 C C . ASN A 1 88 ? -15.336 -2.019 7.499 1.00 86.88 88 ASN A C 1
ATOM 636 O O . ASN A 1 88 ? -15.944 -1.927 6.436 1.00 86.88 88 ASN A O 1
ATOM 640 N N . SER A 1 89 ? -14.855 -3.179 7.947 1.00 84.12 89 SER A N 1
ATOM 641 C CA . SER A 1 89 ? -14.983 -4.444 7.207 1.00 84.12 89 SER A CA 1
ATOM 642 C C . SER A 1 89 ? -16.321 -5.175 7.418 1.00 84.12 89 SER A C 1
ATOM 644 O O . SER A 1 89 ? -16.497 -6.293 6.934 1.00 84.12 89 SER A O 1
ATOM 646 N N . GLY A 1 90 ? -17.239 -4.593 8.195 1.00 80.69 90 GLY A N 1
ATOM 647 C CA . GLY A 1 90 ? -18.489 -5.214 8.646 1.00 80.69 90 GLY A CA 1
ATOM 648 C C . GLY A 1 90 ? -18.339 -6.069 9.910 1.00 80.69 90 GLY A C 1
ATOM 649 O O . GLY A 1 90 ? -19.332 -6.572 10.432 1.00 80.69 90 GLY A O 1
ATOM 650 N N . LYS A 1 91 ? -17.116 -6.227 10.434 1.00 82.69 91 LYS A N 1
ATOM 651 C CA . LYS A 1 91 ? -16.827 -6.925 11.696 1.00 82.69 91 LYS A CA 1
ATOM 652 C C . LYS A 1 91 ? -16.256 -5.947 12.715 1.00 82.69 91 LYS A C 1
ATOM 654 O O . LYS A 1 91 ? -15.346 -5.183 12.401 1.00 82.69 91 LYS A O 1
ATOM 659 N N . SER A 1 92 ? -16.764 -6.000 13.948 1.00 81.56 92 SER A N 1
ATOM 660 C CA . SER A 1 92 ? -16.267 -5.139 15.026 1.00 81.56 92 SER A CA 1
ATOM 661 C C . SER A 1 92 ? -14.760 -5.330 15.234 1.00 81.56 92 SER A C 1
ATOM 663 O O . SER A 1 92 ? -14.259 -6.457 15.221 1.00 81.56 92 SER A O 1
ATOM 665 N N . GLY A 1 93 ? -14.029 -4.222 15.378 1.00 85.31 93 GLY A N 1
ATOM 666 C CA . GLY A 1 93 ? -12.577 -4.232 15.551 1.00 85.31 93 GLY A CA 1
ATOM 667 C C . GLY A 1 93 ? -11.757 -4.557 14.306 1.00 85.31 93 GLY A C 1
ATOM 668 O O . GLY A 1 93 ? -10.535 -4.653 14.434 1.00 85.31 93 GLY A O 1
ATOM 669 N N . GLN A 1 94 ? -12.382 -4.720 13.133 1.00 91.25 94 GLN A N 1
ATOM 670 C CA . GLN A 1 94 ? -11.704 -5.049 11.879 1.00 91.25 94 GLN A 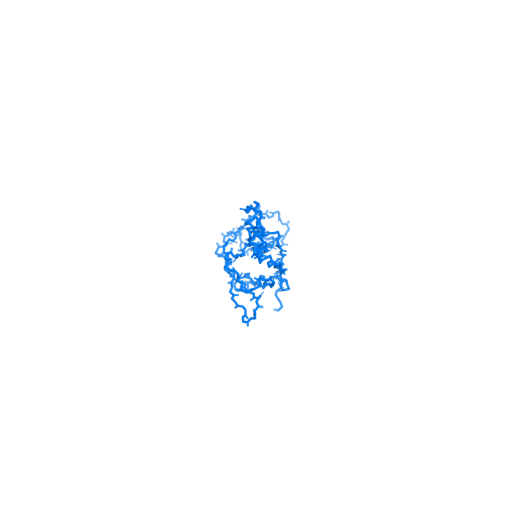CA 1
ATOM 671 C C . GLN A 1 94 ? -11.973 -4.010 10.794 1.00 91.25 94 GLN A C 1
ATOM 673 O O . GLN A 1 94 ? -13.120 -3.676 10.484 1.00 91.25 94 GLN A O 1
ATOM 678 N N . TYR A 1 95 ? -10.900 -3.579 10.146 1.00 93.88 95 TYR A N 1
ATOM 679 C CA . TYR A 1 95 ? -10.931 -2.539 9.135 1.00 93.88 95 TYR A CA 1
ATOM 680 C C . TYR A 1 95 ? -10.109 -2.952 7.920 1.00 93.88 95 TYR A C 1
ATOM 682 O O . TYR A 1 95 ? -9.087 -3.625 8.040 1.00 93.88 95 TYR A O 1
ATOM 690 N N . THR A 1 96 ? -10.560 -2.558 6.741 1.00 95.69 96 THR A N 1
ATOM 691 C CA . THR A 1 96 ? -9.849 -2.741 5.477 1.00 95.69 96 THR A CA 1
ATOM 692 C C . THR A 1 96 ? -9.260 -1.424 5.008 1.00 95.69 96 THR A C 1
ATOM 694 O O . THR A 1 96 ? -9.805 -0.362 5.292 1.00 95.69 96 THR A O 1
ATOM 697 N N . PHE A 1 97 ? -8.179 -1.489 4.248 1.00 95.81 97 PHE A N 1
ATOM 698 C CA . PHE A 1 97 ? -7.646 -0.347 3.515 1.00 95.81 97 PHE A CA 1
ATOM 699 C C . PHE A 1 97 ? -7.463 -0.723 2.052 1.00 95.81 97 PHE A C 1
ATOM 701 O O . PHE A 1 97 ? -7.255 -1.893 1.723 1.00 95.81 97 PHE A O 1
ATOM 708 N N . SER A 1 98 ? -7.535 0.282 1.189 1.00 95.56 98 SER A N 1
ATOM 709 C CA . SER A 1 98 ? -7.201 0.166 -0.222 1.00 95.56 98 SER A CA 1
ATOM 710 C C . SER A 1 98 ? -6.626 1.491 -0.701 1.00 95.56 98 SER A C 1
ATOM 712 O O . SER A 1 98 ? -7.137 2.554 -0.343 1.00 95.56 98 SER A O 1
ATOM 714 N N . ALA A 1 99 ? -5.551 1.429 -1.474 1.00 94.12 99 ALA A N 1
ATOM 715 C CA . ALA A 1 99 ? -4.915 2.585 -2.075 1.00 94.12 99 ALA A CA 1
ATOM 716 C C . ALA A 1 99 ? -4.471 2.251 -3.492 1.00 94.12 99 ALA A C 1
ATOM 718 O O . ALA A 1 99 ? -3.725 1.299 -3.713 1.00 94.12 99 ALA A O 1
ATOM 719 N N . THR A 1 100 ? -4.890 3.066 -4.450 1.00 92.31 100 THR A N 1
ATOM 720 C CA . THR A 1 100 ? -4.340 3.024 -5.800 1.00 92.31 100 THR A CA 1
ATOM 721 C C . THR A 1 100 ? -2.967 3.675 -5.768 1.00 92.31 100 THR A C 1
ATOM 723 O O . THR A 1 100 ? -2.828 4.834 -5.363 1.00 92.31 100 THR A O 1
ATOM 726 N N . LEU A 1 101 ? -1.943 2.940 -6.192 1.00 86.12 101 LEU A N 1
ATOM 727 C CA . LEU A 1 101 ? -0.693 3.579 -6.562 1.00 86.12 101 LEU A CA 1
ATOM 728 C C . LEU A 1 101 ? -1.049 4.436 -7.779 1.00 86.12 101 LEU A C 1
ATOM 730 O O . LEU A 1 101 ? -1.535 3.904 -8.770 1.00 86.12 101 LEU A O 1
ATOM 734 N N . GLY A 1 102 ? -0.944 5.762 -7.686 1.00 74.44 102 GLY A N 1
ATOM 735 C CA . GLY A 1 102 ? -1.316 6.646 -8.796 1.00 74.44 102 GLY A CA 1
ATOM 736 C C . GLY A 1 102 ? -0.466 6.396 -10.051 1.00 74.44 102 GLY A C 1
ATOM 737 O O . GLY A 1 10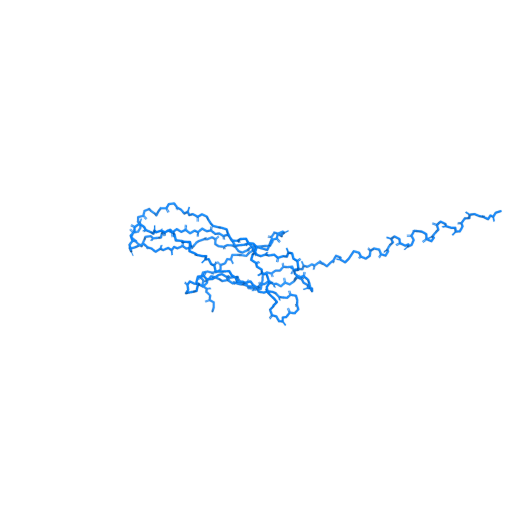2 ? 0.180 5.360 -10.205 1.00 74.44 102 GLY A O 1
ATOM 738 N N . SER A 1 103 ? -0.382 7.379 -10.947 1.00 62.06 103 SER A N 1
ATOM 739 C CA . SER A 1 103 ? 0.586 7.346 -12.048 1.00 62.06 103 SER A CA 1
ATOM 740 C C . SER A 1 103 ? 2.017 7.489 -11.505 1.00 62.06 103 SER A C 1
ATOM 742 O O . SER A 1 103 ? 2.661 8.525 -11.673 1.00 62.06 103 SER A O 1
ATOM 744 N N . LEU A 1 104 ? 2.540 6.448 -10.851 1.00 65.38 104 LEU A N 1
ATOM 745 C CA . LEU A 1 104 ? 3.966 6.237 -10.615 1.00 65.38 104 LEU A CA 1
ATOM 746 C C . LEU A 1 104 ? 4.605 5.886 -11.968 1.00 65.38 104 LEU A C 1
ATOM 748 O O . LEU A 1 104 ? 5.122 4.796 -12.191 1.00 65.38 104 LEU A O 1
ATOM 752 N N . GLN A 1 105 ? 4.485 6.804 -12.925 1.00 55.75 105 GLN A N 1
ATOM 753 C CA . GLN A 1 105 ? 5.043 6.678 -14.257 1.00 55.75 105 GLN A CA 1
ATOM 754 C C . GLN A 1 105 ? 6.465 7.202 -14.206 1.00 55.75 105 GLN A C 1
ATOM 756 O O . GLN A 1 105 ? 6.721 8.386 -14.424 1.00 55.75 105 GLN A O 1
ATOM 761 N N . ARG A 1 106 ? 7.413 6.297 -13.975 1.00 63.78 106 ARG A N 1
ATOM 762 C CA . ARG A 1 106 ? 8.713 6.498 -14.599 1.00 63.78 106 ARG A CA 1
ATOM 763 C C . ARG A 1 106 ? 8.647 5.878 -15.991 1.00 63.78 106 ARG A C 1
ATOM 765 O O . ARG A 1 106 ? 8.405 4.674 -16.071 1.00 63.78 106 ARG A O 1
ATOM 772 N N . PRO A 1 107 ? 8.875 6.637 -17.075 1.00 65.81 107 PRO A N 1
ATOM 773 C CA . PRO A 1 107 ? 9.078 6.012 -18.369 1.00 65.81 107 PRO A CA 1
ATOM 774 C C . PRO A 1 107 ? 10.328 5.139 -18.264 1.00 65.81 107 PRO A C 1
ATOM 776 O O . PRO A 1 107 ? 11.418 5.618 -17.934 1.00 65.81 107 PRO A O 1
ATOM 779 N N . CYS A 1 108 ? 10.161 3.838 -18.475 1.00 79.31 108 CYS A N 1
ATOM 780 C CA . CYS A 1 108 ? 11.312 2.976 -18.645 1.00 79.31 108 CYS A CA 1
ATOM 781 C C . CYS A 1 108 ? 12.062 3.355 -19.928 1.00 79.31 108 CYS A C 1
ATOM 783 O O . CYS A 1 108 ? 11.458 3.934 -20.832 1.00 79.31 108 CYS A O 1
ATOM 785 N N . PRO A 1 109 ? 13.379 3.085 -20.011 1.00 80.44 109 PRO A N 1
ATOM 786 C CA . PRO A 1 109 ? 14.210 3.598 -21.100 1.00 80.44 109 PRO A CA 1
ATOM 787 C C . PRO A 1 109 ? 13.688 3.281 -22.509 1.00 80.44 109 PRO A C 1
ATOM 789 O O . PRO A 1 109 ? 13.926 4.048 -23.436 1.00 80.44 109 PRO A O 1
ATOM 792 N N . ASN A 1 110 ? 12.999 2.152 -22.678 1.00 81.31 110 ASN A N 1
ATOM 793 C CA . ASN A 1 110 ? 12.277 1.777 -23.890 1.00 81.31 110 ASN A CA 1
ATOM 794 C C . ASN A 1 110 ? 11.235 0.689 -23.562 1.00 81.31 110 ASN A C 1
ATOM 796 O O . ASN A 1 110 ? 11.124 0.261 -22.414 1.00 81.31 110 ASN A O 1
ATOM 800 N N . SER A 1 111 ? 10.496 0.228 -24.574 1.00 80.06 111 SER A N 1
ATOM 801 C CA . SER A 1 111 ? 9.430 -0.776 -24.451 1.00 80.06 111 SER A CA 1
ATOM 802 C C . SER A 1 111 ? 9.893 -2.180 -24.046 1.00 80.06 111 SER A C 1
ATOM 804 O O . SER A 1 111 ? 9.050 -3.011 -23.739 1.00 80.06 111 SER A O 1
ATOM 806 N N . ASN A 1 112 ? 11.201 -2.466 -24.043 1.00 81.81 112 ASN A N 1
ATOM 807 C CA . ASN A 1 112 ? 11.734 -3.769 -23.617 1.00 81.81 112 ASN A CA 1
ATOM 808 C C . ASN A 1 112 ? 11.957 -3.854 -22.097 1.00 81.81 112 ASN 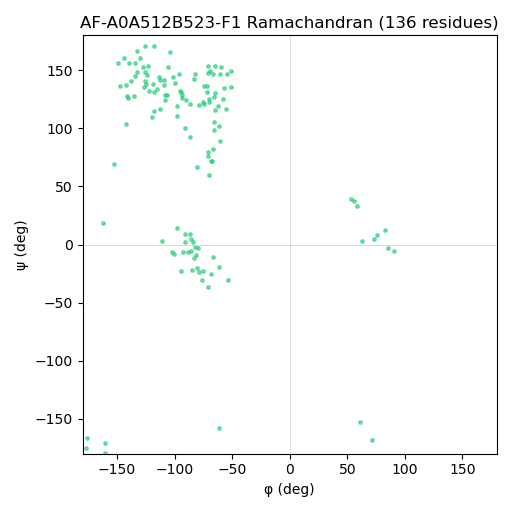A C 1
ATOM 810 O O . ASN A 1 112 ? 12.545 -4.816 -21.610 1.00 81.81 112 ASN A O 1
ATOM 814 N N . TRP A 1 113 ? 11.571 -2.813 -21.362 1.00 82.81 113 TRP A N 1
ATOM 815 C CA . TRP A 1 113 ? 11.740 -2.697 -19.923 1.00 82.81 113 TRP A CA 1
ATOM 816 C C . TRP A 1 113 ? 10.372 -2.578 -19.271 1.00 82.81 113 TRP A C 1
ATOM 818 O O . TRP A 1 113 ? 9.526 -1.813 -19.735 1.00 82.81 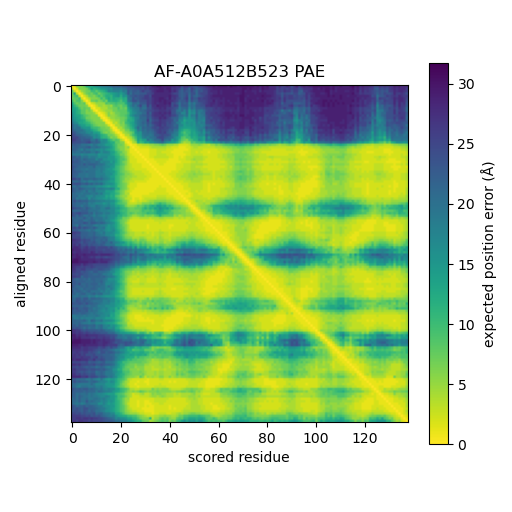113 TRP A O 1
ATOM 828 N N . GLU A 1 114 ? 10.192 -3.268 -18.153 1.00 83.12 114 GLU A N 1
ATOM 829 C CA . GLU A 1 114 ? 8.938 -3.252 -17.406 1.00 83.12 114 GLU A CA 1
ATOM 830 C C . GLU A 1 114 ? 9.102 -2.485 -16.100 1.00 83.12 114 GLU A C 1
ATOM 832 O O . GLU A 1 114 ? 10.140 -2.573 -15.436 1.00 83.12 114 GLU A O 1
ATOM 837 N N . VAL A 1 115 ? 8.072 -1.722 -15.724 1.00 82.38 115 VAL A N 1
ATOM 838 C CA . VAL A 1 115 ? 8.023 -1.097 -14.402 1.00 82.38 115 VAL A CA 1
ATOM 839 C C . VAL A 1 115 ? 7.807 -2.196 -13.372 1.00 82.38 115 VAL A C 1
ATOM 841 O O . VAL A 1 115 ? 6.847 -2.956 -13.450 1.00 82.38 115 VAL A O 1
ATOM 844 N N . VAL A 1 116 ? 8.692 -2.250 -12.387 1.00 84.00 116 VAL A N 1
ATOM 845 C CA . VAL A 1 116 ? 8.656 -3.237 -11.311 1.00 84.00 116 VAL A CA 1
ATOM 846 C C . VAL A 1 116 ? 8.662 -2.552 -9.958 1.00 84.00 116 VAL A C 1
ATOM 848 O O . VAL A 1 116 ? 9.273 -1.499 -9.758 1.00 84.00 116 VAL A O 1
ATOM 851 N N . PHE A 1 117 ? 8.008 -3.200 -9.005 1.00 85.31 117 PHE A N 1
ATOM 852 C CA . PHE A 1 117 ? 7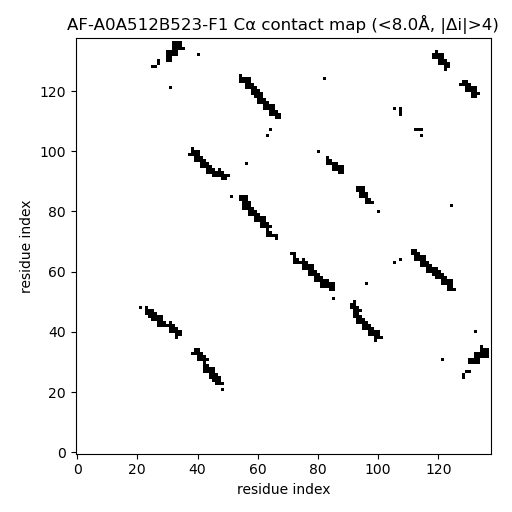.864 -2.744 -7.634 1.00 85.31 117 PHE A CA 1
ATOM 853 C C . PHE A 1 117 ? 8.625 -3.676 -6.689 1.00 85.31 117 PHE A C 1
ATOM 855 O O . PHE A 1 117 ? 8.652 -4.890 -6.890 1.00 85.31 117 PHE A O 1
ATOM 862 N N . ARG A 1 118 ? 9.273 -3.124 -5.658 1.00 86.12 118 ARG A N 1
ATOM 863 C CA . ARG A 1 118 ? 10.022 -3.886 -4.642 1.00 86.12 118 ARG A CA 1
ATOM 864 C C . ARG A 1 118 ? 9.879 -3.253 -3.262 1.00 86.12 118 ARG A C 1
ATOM 866 O O . ARG A 1 118 ? 9.552 -2.074 -3.134 1.00 86.12 118 ARG A O 1
ATOM 873 N N . SER A 1 119 ? 10.150 -4.048 -2.227 1.00 87.06 119 SER A N 1
ATOM 874 C CA . SER A 1 119 ? 10.211 -3.593 -0.829 1.00 87.06 119 SER A CA 1
ATOM 875 C C . SER A 1 119 ? 8.935 -2.889 -0.349 1.00 87.06 119 SER A C 1
ATOM 877 O O . SER A 1 119 ? 9.014 -1.904 0.383 1.00 87.06 119 SER A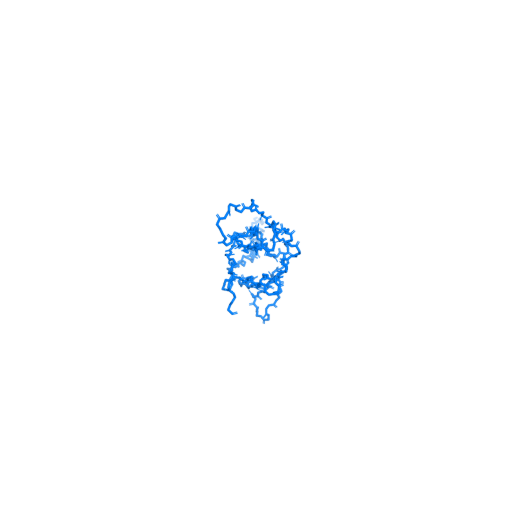 O 1
ATOM 879 N N . PHE A 1 120 ? 7.758 -3.355 -0.779 1.00 90.50 120 PHE A N 1
ATOM 880 C CA . PHE A 1 120 ? 6.502 -2.764 -0.328 1.00 90.50 120 PHE A CA 1
ATOM 881 C C . PHE A 1 120 ? 6.222 -3.114 1.126 1.00 90.50 120 PHE A C 1
ATOM 883 O O . PHE A 1 120 ? 6.227 -4.283 1.514 1.00 90.50 120 PHE A O 1
ATOM 890 N N . VAL A 1 121 ? 5.891 -2.092 1.902 1.00 95.62 121 VAL A N 1
ATOM 891 C CA . VAL A 1 121 ? 5.537 -2.217 3.309 1.00 95.62 121 VAL A CA 1
ATOM 892 C C . VAL A 1 121 ? 4.304 -1.369 3.576 1.00 95.62 121 VAL A C 1
ATOM 894 O O . VAL A 1 121 ? 4.285 -0.178 3.267 1.00 95.62 121 VAL A O 1
ATOM 897 N N . ALA A 1 122 ? 3.289 -1.982 4.179 1.00 95.94 122 ALA A N 1
ATOM 898 C CA . ALA A 1 122 ? 2.169 -1.278 4.782 1.00 95.94 122 ALA A CA 1
ATOM 899 C C . ALA A 1 122 ? 2.454 -1.081 6.274 1.00 95.94 122 ALA A C 1
ATOM 901 O O . ALA A 1 122 ? 2.817 -2.023 6.978 1.00 95.94 122 ALA A O 1
ATOM 902 N N . LYS A 1 123 ? 2.274 0.137 6.774 1.00 95.88 123 LYS A N 1
ATOM 903 C CA . LYS A 1 123 ? 2.478 0.504 8.176 1.00 95.88 123 LYS A CA 1
ATOM 904 C C . LYS A 1 123 ? 1.226 1.174 8.720 1.00 95.88 123 LYS A C 1
ATOM 906 O O . LYS A 1 123 ? 0.672 2.055 8.068 1.00 95.88 123 LYS A O 1
ATOM 911 N N . VAL A 1 124 ? 0.807 0.799 9.925 1.00 92.75 124 VAL A N 1
ATOM 912 C CA . VAL A 1 124 ? -0.254 1.525 10.633 1.00 92.75 124 VAL A CA 1
ATOM 913 C C . VAL A 1 124 ? 0.351 2.789 11.243 1.00 92.75 124 VAL A C 1
ATOM 915 O O . VAL A 1 124 ? 1.293 2.713 12.041 1.00 92.75 124 VAL A O 1
ATOM 918 N N . ALA A 1 125 ? -0.163 3.954 10.850 1.00 87.12 125 ALA A N 1
ATOM 919 C CA . ALA A 1 125 ? 0.324 5.254 11.292 1.00 87.12 125 ALA A CA 1
ATOM 920 C C . ALA A 1 125 ? 0.345 5.349 12.822 1.00 87.12 125 ALA A C 1
ATOM 922 O O . ALA A 1 125 ? -0.495 4.767 13.503 1.00 87.12 125 ALA A O 1
ATOM 923 N N . THR A 1 126 ? 1.318 6.088 13.363 1.00 81.94 126 THR A N 1
ATOM 924 C CA . THR A 1 126 ? 1.539 6.283 14.814 1.00 81.94 126 THR A CA 1
ATOM 925 C C . THR A 1 126 ? 1.885 5.020 15.619 1.00 81.94 126 THR A C 1
ATOM 927 O O . THR A 1 126 ? 2.110 5.109 16.821 1.00 81.94 126 THR A O 1
ATOM 930 N N . THR A 1 127 ? 2.020 3.859 14.965 1.00 84.94 127 THR A N 1
ATOM 931 C CA . THR A 1 127 ? 2.441 2.596 15.591 1.00 84.94 127 THR A CA 1
ATOM 932 C C . THR A 1 127 ? 3.757 2.079 14.994 1.00 84.94 127 THR A C 1
ATOM 934 O O . THR A 1 127 ? 4.230 2.566 13.963 1.00 84.94 127 THR A O 1
ATOM 937 N N . ASN A 1 128 ? 4.335 1.045 15.611 1.00 87.50 128 ASN A N 1
ATOM 938 C CA . ASN A 1 128 ? 5.440 0.269 15.031 1.00 87.50 128 ASN A CA 1
ATOM 939 C C . ASN A 1 128 ? 4.956 -0.937 14.206 1.00 87.50 128 ASN A C 1
ATOM 941 O O . ASN A 1 128 ? 5.778 -1.695 13.691 1.00 87.50 128 ASN A O 1
ATOM 945 N N . LEU A 1 129 ? 3.640 -1.120 14.061 1.00 91.94 129 LEU A N 1
ATOM 946 C CA . LEU A 1 129 ? 3.076 -2.237 13.319 1.00 91.94 129 LEU A CA 1
ATOM 947 C C . LEU A 1 129 ? 3.253 -2.013 11.816 1.00 91.94 129 LEU A C 1
ATOM 949 O O . LEU A 1 129 ? 2.737 -1.050 11.243 1.00 91.94 129 LEU A O 1
ATOM 953 N N . SER A 1 130 ? 3.948 -2.945 11.176 1.00 95.38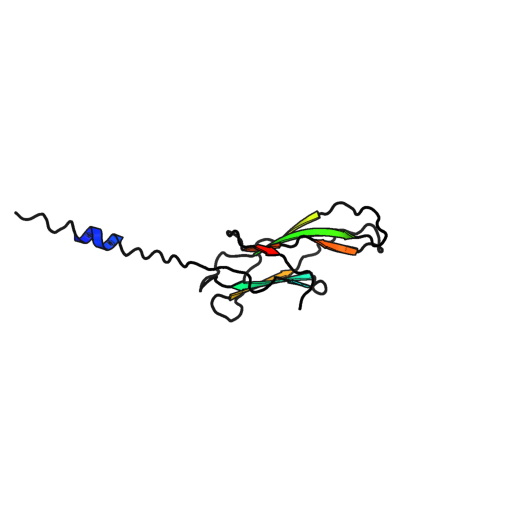 130 SER A N 1
ATOM 954 C CA . SER A 1 130 ? 4.137 -2.980 9.730 1.00 95.38 130 SER A CA 1
ATOM 955 C C . SER A 1 130 ? 4.025 -4.407 9.206 1.00 95.38 130 SER A C 1
ATOM 957 O O . SER A 1 130 ? 4.202 -5.365 9.958 1.00 95.38 130 SER A O 1
ATOM 959 N N . SER A 1 131 ? 3.691 -4.542 7.929 1.00 96.12 131 SER A N 1
ATOM 960 C CA . SER A 1 131 ? 3.611 -5.819 7.232 1.00 96.12 131 SER A CA 1
ATOM 961 C C . SER A 1 131 ? 4.122 -5.652 5.802 1.00 96.12 131 SER A C 1
ATOM 963 O O . SER A 1 131 ? 3.808 -4.633 5.169 1.00 96.12 131 SER A O 1
ATOM 965 N N . PRO A 1 132 ? 4.923 -6.600 5.282 1.00 95.94 132 PRO A N 1
ATOM 966 C CA . PRO A 1 132 ? 5.270 -6.597 3.870 1.00 95.94 132 PRO A CA 1
ATOM 967 C C . PRO A 1 132 ? 4.001 -6.726 3.026 1.00 95.94 132 PRO A C 1
ATOM 969 O O . PRO A 1 132 ? 3.045 -7.393 3.419 1.00 95.94 132 PRO A O 1
ATOM 972 N N . VAL A 1 133 ? 3.991 -6.099 1.856 1.00 94.81 133 VAL A N 1
ATOM 973 C CA . VAL A 1 133 ? 2.914 -6.295 0.881 1.00 94.81 133 VAL A CA 1
ATOM 974 C C . VAL A 1 133 ? 3.333 -7.400 -0.079 1.00 94.81 133 VAL A C 1
ATOM 976 O O . VAL A 1 133 ? 4.427 -7.367 -0.645 1.00 94.81 133 VAL A O 1
ATOM 979 N N . SER A 1 134 ? 2.455 -8.378 -0.257 1.00 93.38 134 SER A N 1
ATOM 980 C CA . SER A 1 134 ? 2.614 -9.435 -1.246 1.00 93.38 134 SER A CA 1
ATOM 981 C C . SER A 1 134 ? 2.408 -8.880 -2.654 1.00 93.38 134 SER A C 1
ATOM 983 O O . SER A 1 134 ? 1.455 -8.142 -2.889 1.00 93.38 134 SER A O 1
ATOM 985 N N . MET A 1 135 ? 3.267 -9.278 -3.594 1.00 86.50 135 MET A N 1
ATOM 986 C CA . MET A 1 135 ? 3.089 -8.998 -5.028 1.00 86.50 135 MET A CA 1
ATOM 987 C C . MET A 1 135 ? 2.206 -10.045 -5.724 1.00 86.50 135 MET A C 1
ATOM 989 O O . MET A 1 135 ? 1.906 -9.919 -6.906 1.00 86.50 135 MET A O 1
ATOM 993 N N . THR A 1 136 ? 1.817 -11.099 -5.004 1.00 84.25 136 THR A N 1
ATOM 994 C CA . THR A 1 136 ? 0.930 -12.163 -5.480 1.00 84.25 136 THR A CA 1
ATOM 995 C C . THR A 1 136 ? -0.309 -12.193 -4.599 1.00 84.25 136 THR A C 1
ATOM 997 O O . THR A 1 136 ? -0.215 -12.549 -3.417 1.00 84.25 136 THR A O 1
ATOM 1000 N N . CYS A 1 137 ? -1.450 -11.789 -5.157 1.00 81.31 137 CYS A N 1
ATOM 1001 C CA . CYS A 1 137 ? -2.737 -11.875 -4.470 1.00 81.31 137 CYS A CA 1
ATOM 1002 C C . CYS A 1 137 ? -3.346 -13.271 -4.614 1.00 81.31 137 CYS A C 1
ATOM 1004 O O . CYS A 1 137 ? -3.181 -13.879 -5.672 1.00 81.31 137 CYS A O 1
ATOM 1006 N N . PRO A 1 138 ? -3.999 -13.787 -3.558 1.00 71.06 138 PRO A N 1
ATOM 1007 C CA . PRO A 1 138 ? -4.834 -14.979 -3.652 1.00 71.06 138 PRO A CA 1
ATOM 1008 C C . PRO A 1 138 ? -6.096 -14.740 -4.489 1.00 71.06 138 PRO A C 1
ATOM 1010 O O . PRO A 1 138 ? -6.515 -13.565 -4.616 1.00 71.06 138 PRO A O 1
#